Protein AF-A0AAN8T9S6-F1 (afdb_monomer_lite)

Secondary structure (DSSP, 8-state):
--SS-SS---HHHHHTTTTTT--HHHHHHHHHHHHHHHHHHHT-TTS---GGGGTTTS-GGGHHHHHHHHHHHHHTTSSSTTHHHHHHTT-------------

Foldseek 3Di:
DPPADLQDDDPVCVVVPLPVPHPPVLVNVLSVLLVVQLVVCVVPVLDADDLVVCVVVRPPVCVSSSVSSVCVCVVVVVHNPCNVVSVVVPDPPPPPPPPDDDD

Radius of gyration: 20.17 Å; chains: 1; bounding box: 45×27×71 Å

pLDDT: mean 81.84, std 15.89, range [45.97, 97.25]

Organism: Solanum bulbocastanum (NCBI:txid147425)

Structure (mmCIF, N/CA/C/O backbone):
data_AF-A0AAN8T9S6-F1
#
_entry.id   AF-A0AAN8T9S6-F1
#
loop_
_atom_site.group_PDB
_atom_site.id
_atom_site.type_symbol
_atom_site.label_atom_id
_atom_site.label_alt_id
_atom_site.label_comp_id
_atom_site.label_asym_id
_atom_site.label_entity_id
_atom_site.label_seq_id
_atom_site.pdbx_PDB_ins_code
_atom_site.Cartn_x
_atom_site.Cartn_y
_atom_site.Cartn_z
_atom_site.occupancy
_atom_site.B_iso_or_equiv
_atom_site.auth_seq_id
_atom_site.auth_comp_id
_atom_site.auth_asym_id
_atom_site.auth_atom_id
_atom_site.pdbx_PDB_model_num
ATOM 1 N N . MET A 1 1 ? 17.696 2.013 5.217 1.00 45.97 1 MET A N 1
ATOM 2 C CA . MET A 1 1 ? 16.625 2.381 6.164 1.00 45.97 1 MET A CA 1
ATOM 3 C C . MET A 1 1 ? 15.319 1.995 5.507 1.00 45.97 1 MET A C 1
ATOM 5 O O . MET A 1 1 ? 15.082 2.454 4.397 1.00 45.97 1 MET A O 1
ATOM 9 N N . ASP A 1 2 ? 14.555 1.081 6.103 1.00 62.03 2 ASP A N 1
ATOM 10 C CA . ASP A 1 2 ? 13.228 0.762 5.576 1.00 62.03 2 ASP A CA 1
ATOM 11 C C . ASP A 1 2 ? 12.311 1.953 5.876 1.00 62.03 2 ASP A C 1
ATOM 13 O O . ASP A 1 2 ? 12.258 2.419 7.012 1.00 62.03 2 ASP A O 1
ATOM 17 N N . VAL A 1 3 ? 11.675 2.503 4.843 1.00 78.38 3 VAL A N 1
ATOM 18 C CA . VAL A 1 3 ? 10.881 3.745 4.936 1.00 78.38 3 VAL A CA 1
ATOM 19 C C . VAL A 1 3 ? 9.577 3.517 5.715 1.00 78.38 3 VAL A C 1
ATOM 21 O O . VAL A 1 3 ? 9.000 4.457 6.248 1.00 78.38 3 VAL A O 1
ATOM 24 N N . PHE A 1 4 ? 9.136 2.261 5.827 1.00 86.56 4 PHE A N 1
ATOM 25 C CA . PHE A 1 4 ? 7.884 1.881 6.474 1.00 86.56 4 PHE A CA 1
ATOM 26 C C . PHE A 1 4 ? 8.136 0.986 7.684 1.00 86.56 4 PHE A C 1
ATOM 28 O O . PHE A 1 4 ? 8.753 -0.072 7.559 1.00 86.56 4 PHE A O 1
ATOM 35 N N . SER A 1 5 ? 7.606 1.383 8.845 1.00 88.94 5 SER A N 1
ATOM 36 C CA . SER A 1 5 ? 7.629 0.532 10.038 1.00 88.94 5 SER A CA 1
ATOM 37 C C . SER A 1 5 ? 6.602 -0.598 9.949 1.00 88.94 5 SER A C 1
ATOM 39 O O . SER A 1 5 ? 5.556 -0.467 9.312 1.00 88.94 5 SER A O 1
ATOM 41 N N . SER A 1 6 ? 6.840 -1.707 10.645 1.00 87.19 6 SER A N 1
ATOM 42 C CA . SER A 1 6 ? 5.869 -2.798 10.775 1.00 87.19 6 SER A CA 1
ATOM 43 C C . SER A 1 6 ? 4.672 -2.454 11.671 1.00 87.19 6 SER A C 1
ATOM 45 O O . SER A 1 6 ? 3.660 -3.149 11.605 1.00 87.19 6 SER A O 1
ATOM 47 N N . ASP A 1 7 ? 4.766 -1.395 12.480 1.00 86.88 7 ASP A N 1
ATOM 48 C CA . ASP A 1 7 ? 3.845 -1.124 13.592 1.00 86.88 7 ASP A CA 1
ATOM 49 C C . ASP A 1 7 ? 3.330 0.323 13.683 1.00 86.88 7 ASP A C 1
ATOM 51 O O . ASP A 1 7 ? 2.470 0.625 14.513 1.00 86.88 7 ASP A O 1
ATOM 55 N N . SER A 1 8 ? 3.815 1.218 12.823 1.00 87.62 8 SER A N 1
ATOM 56 C CA . SER A 1 8 ? 3.511 2.647 12.883 1.00 87.62 8 SER A CA 1
ATOM 57 C C . SER A 1 8 ? 3.270 3.254 11.500 1.00 87.62 8 SER A C 1
ATOM 59 O O . SER A 1 8 ? 3.639 2.700 10.456 1.00 87.62 8 SER A O 1
ATOM 61 N N . LEU A 1 9 ? 2.559 4.382 11.516 1.00 88.00 9 LEU A N 1
ATOM 62 C CA . LEU A 1 9 ? 2.324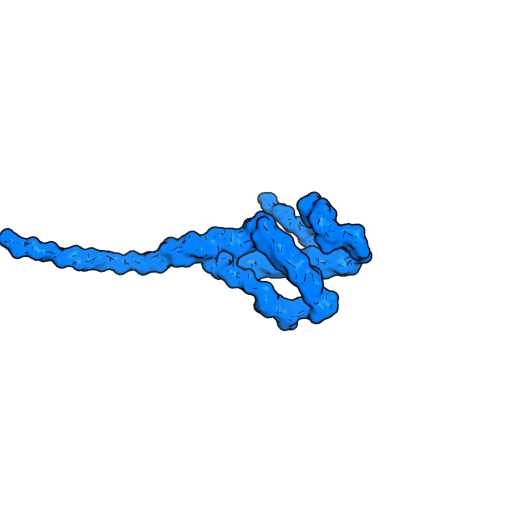 5.218 10.344 1.00 88.00 9 LEU A CA 1
ATOM 63 C C . LEU A 1 9 ? 3.486 6.198 10.175 1.00 88.00 9 LEU A C 1
ATOM 65 O O . LEU A 1 9 ? 4.059 6.642 11.172 1.00 88.00 9 LEU A O 1
ATOM 69 N N . THR A 1 10 ? 3.808 6.548 8.934 1.00 87.62 10 THR A N 1
ATOM 70 C CA . THR A 1 10 ? 4.713 7.667 8.645 1.00 87.62 10 THR A CA 1
ATOM 71 C C . THR A 1 10 ? 3.999 9.005 8.845 1.00 87.62 10 THR A C 1
ATOM 73 O O . THR A 1 10 ? 2.772 9.060 8.959 1.00 87.62 10 THR A O 1
ATOM 76 N N . TYR A 1 11 ? 4.763 10.099 8.887 1.00 84.50 11 TYR A N 1
ATOM 77 C CA . TYR A 1 11 ? 4.193 11.441 9.011 1.00 84.50 11 TYR A CA 1
ATOM 78 C C . TYR A 1 11 ? 3.277 11.769 7.827 1.00 84.50 11 TYR A C 1
ATOM 80 O O . TYR A 1 11 ? 2.160 12.236 8.018 1.00 84.50 11 TYR A O 1
ATOM 88 N N . GLU A 1 12 ? 3.697 11.420 6.612 1.00 86.88 12 GLU A N 1
ATOM 89 C CA . GLU A 1 12 ? 2.910 11.607 5.396 1.00 86.88 12 GLU A CA 1
ATOM 90 C C . GLU A 1 12 ? 1.566 10.880 5.501 1.00 86.88 12 GLU A C 1
ATOM 92 O O . GLU A 1 12 ? 0.538 11.466 5.193 1.00 86.88 12 GLU A O 1
ATOM 97 N N . GLU A 1 13 ? 1.543 9.640 6.004 1.00 85.94 13 GLU A N 1
ATOM 98 C CA . GLU A 1 13 ? 0.304 8.873 6.197 1.00 85.94 13 GLU A CA 1
ATOM 99 C C . GLU A 1 13 ? -0.647 9.501 7.225 1.00 85.94 13 GLU A C 1
ATOM 101 O O . GLU A 1 13 ? -1.868 9.380 7.091 1.00 85.94 13 GLU A O 1
ATOM 106 N N . MET A 1 14 ? -0.102 10.161 8.251 1.00 82.75 14 MET A N 1
ATOM 107 C CA . MET A 1 14 ? -0.891 10.891 9.245 1.00 82.75 14 MET A CA 1
ATOM 108 C C . MET A 1 14 ? -1.471 12.186 8.662 1.00 82.75 14 MET A C 1
ATOM 110 O O . MET A 1 14 ? -2.646 12.472 8.886 1.00 82.75 14 MET A O 1
ATOM 114 N N . GLU A 1 15 ? -0.682 12.927 7.882 1.00 79.62 15 GLU A N 1
ATOM 115 C CA . GLU A 1 15 ? -1.063 14.215 7.286 1.00 79.62 15 GLU A CA 1
ATOM 116 C C . GLU A 1 15 ? -2.148 14.086 6.214 1.00 79.62 15 GLU A C 1
ATOM 118 O O . GLU A 1 15 ? -3.050 14.918 6.158 1.00 79.62 15 GLU A O 1
ATOM 123 N N . VAL A 1 16 ? -2.135 13.027 5.389 1.00 73.50 16 VAL A N 1
ATOM 124 C CA . VAL A 1 16 ? -3.209 12.821 4.389 1.00 73.50 16 VAL A CA 1
ATOM 125 C C . 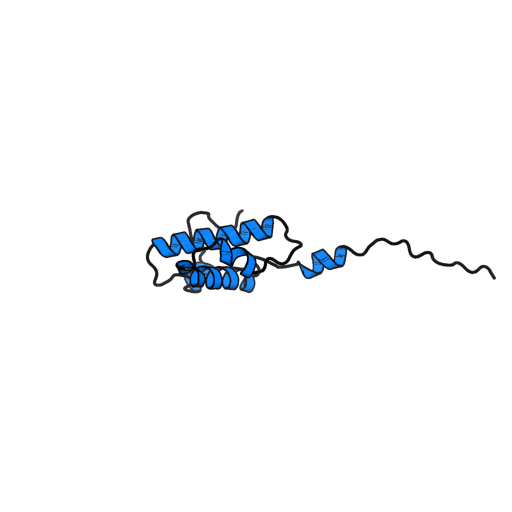VAL A 1 16 ? -4.508 12.285 5.007 1.00 73.50 16 VAL A C 1
ATOM 127 O O . VAL A 1 16 ? -5.384 11.809 4.283 1.00 73.50 16 VAL A O 1
ATOM 130 N N . GLU A 1 17 ? -4.624 12.312 6.340 1.00 64.12 17 GLU A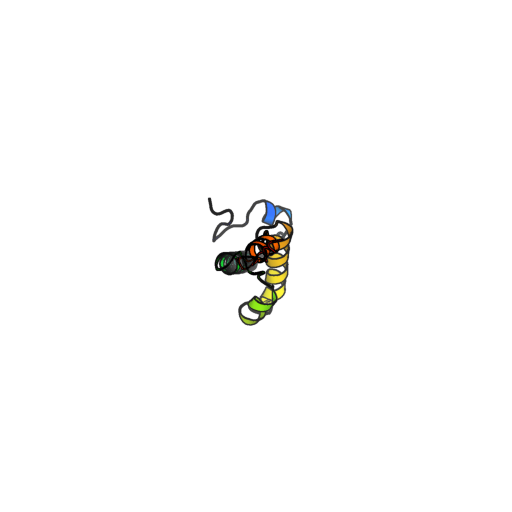 N 1
ATOM 131 C CA . GLU A 1 17 ? -5.735 11.748 7.103 1.00 64.12 17 GLU A CA 1
ATOM 132 C C . GLU A 1 17 ? -6.090 10.319 6.673 1.00 64.12 17 GLU A C 1
ATOM 134 O O . GLU A 1 17 ? -7.252 9.910 6.738 1.00 64.12 17 GLU A O 1
ATOM 139 N N . VAL A 1 18 ? -5.101 9.511 6.261 1.00 60.16 18 VAL A N 1
ATOM 140 C CA . VAL A 1 18 ? -5.359 8.142 5.779 1.00 60.16 18 VAL A CA 1
ATOM 141 C C . VAL A 1 18 ? -6.149 7.344 6.828 1.00 60.16 18 VAL A C 1
ATOM 143 O O . VAL A 1 18 ? -6.898 6.422 6.500 1.00 60.16 18 VAL A O 1
ATOM 146 N N . VAL A 1 19 ? -6.020 7.737 8.104 1.00 59.09 19 VAL A N 1
ATOM 147 C CA . VAL A 1 19 ? -6.657 7.105 9.259 1.00 59.09 19 VAL A CA 1
ATOM 148 C C . VAL A 1 19 ? -6.984 8.123 10.383 1.00 59.09 19 VAL A C 1
ATOM 150 O O . VAL A 1 19 ? -6.994 7.740 11.549 1.00 59.09 19 VAL A O 1
ATOM 153 N N . SER A 1 20 ? -7.246 9.413 10.108 1.00 54.75 20 SER A N 1
ATOM 154 C CA . SER A 1 20 ? -7.356 10.431 11.190 1.00 54.75 20 SER A CA 1
ATOM 155 C C . SER A 1 20 ? -8.538 10.235 12.161 1.00 54.75 20 SER A C 1
ATOM 157 O O . SER A 1 20 ? -8.515 10.762 13.271 1.00 54.75 20 SER A O 1
ATOM 159 N N . VAL A 1 21 ? -9.543 9.415 11.811 1.00 51.53 21 VAL A N 1
ATOM 160 C CA . VAL A 1 21 ? -10.782 9.224 12.611 1.00 51.53 21 VAL A CA 1
ATOM 161 C C . VAL A 1 21 ? -11.016 7.764 13.024 1.00 51.53 21 VAL A C 1
ATOM 163 O O . VAL A 1 21 ? -12.141 7.291 13.191 1.00 51.53 21 VAL A O 1
ATOM 166 N N . VAL A 1 22 ? -9.965 6.960 13.130 1.00 55.44 22 VAL A N 1
ATOM 167 C CA . VAL A 1 22 ? -10.131 5.508 13.098 1.00 55.44 22 VAL A CA 1
ATOM 168 C C . VAL A 1 22 ? -9.474 4.830 14.299 1.00 55.44 22 VAL A C 1
ATOM 170 O O . VAL A 1 22 ? -8.299 5.016 14.586 1.00 55.44 22 VAL A O 1
ATOM 173 N N . CYS A 1 23 ? -10.252 4.005 15.007 1.00 70.19 23 CYS A N 1
ATOM 174 C CA . CYS A 1 23 ? -9.773 3.242 16.158 1.00 70.19 23 CYS A CA 1
ATOM 175 C C . CYS A 1 23 ? -8.524 2.402 15.817 1.00 70.19 23 CYS A C 1
ATOM 177 O O . CYS A 1 23 ? -8.367 1.945 14.679 1.00 70.19 23 CYS A O 1
ATOM 179 N N . ARG A 1 24 ? -7.682 2.125 16.828 1.00 73.75 24 ARG A N 1
ATOM 180 C CA . ARG A 1 24 ? -6.426 1.348 16.707 1.00 73.75 24 ARG A CA 1
ATOM 181 C C . ARG A 1 24 ? -6.538 0.105 15.814 1.00 73.75 24 ARG A C 1
ATOM 183 O O . ARG A 1 24 ? -5.613 -0.198 15.073 1.00 73.75 24 ARG A O 1
ATOM 190 N N . ILE A 1 25 ? -7.677 -0.592 15.832 1.00 77.44 25 ILE A N 1
ATOM 191 C CA . ILE A 1 25 ? -7.892 -1.803 15.029 1.00 77.44 25 ILE A CA 1
ATOM 192 C C . ILE A 1 25 ? -7.809 -1.520 13.525 1.00 77.44 25 ILE A C 1
ATOM 194 O O . ILE A 1 25 ? -7.142 -2.274 12.815 1.00 77.44 25 ILE A O 1
ATOM 198 N N . LYS A 1 26 ? -8.458 -0.464 13.003 1.00 83.25 26 LYS A N 1
ATOM 199 C CA . LYS A 1 26 ? -8.352 -0.215 11.556 1.00 83.25 26 LYS A CA 1
ATOM 200 C C . LYS A 1 26 ? -7.015 0.421 11.156 1.00 83.25 26 LYS A C 1
ATOM 202 O O . LYS A 1 26 ? -6.587 0.174 10.035 1.00 83.25 26 LYS A O 1
ATOM 207 N N . GLN A 1 27 ? -6.307 1.090 12.072 1.00 87.69 27 GLN A N 1
ATOM 208 C CA . GLN A 1 27 ? -4.902 1.467 11.863 1.00 87.69 27 GLN A CA 1
ATOM 209 C C . GLN A 1 27 ? -4.004 0.230 11.709 1.00 87.69 27 GLN A C 1
ATOM 211 O O . GLN A 1 27 ? -3.250 0.144 10.743 1.00 87.69 27 GLN A O 1
ATOM 216 N N . CYS A 1 28 ? -4.124 -0.766 12.595 1.00 89.75 28 CYS A N 1
ATOM 217 C CA . CYS A 1 28 ? -3.379 -2.022 12.463 1.00 89.75 28 CYS A CA 1
ATOM 218 C C . CYS A 1 28 ? -3.697 -2.734 11.140 1.00 89.75 28 CYS A C 1
ATOM 220 O O . CYS A 1 28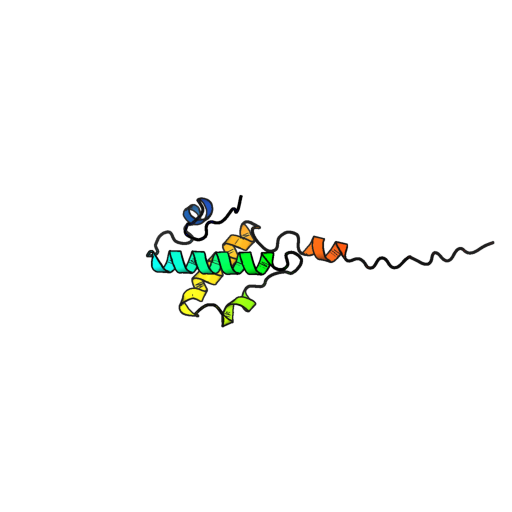 ? -2.784 -3.158 10.435 1.00 89.75 28 CYS A O 1
ATOM 222 N N . ASN A 1 29 ? -4.978 -2.816 10.759 1.00 92.25 29 ASN A N 1
ATOM 223 C CA . ASN A 1 29 ? -5.368 -3.417 9.480 1.00 92.25 29 ASN A CA 1
ATOM 224 C C . ASN A 1 29 ? -4.785 -2.657 8.283 1.00 92.25 29 ASN A C 1
ATOM 226 O O . ASN A 1 29 ? -4.336 -3.287 7.331 1.00 92.25 29 ASN A O 1
ATOM 230 N N . TYR A 1 30 ? -4.774 -1.324 8.329 1.00 92.50 30 TYR A N 1
ATOM 231 C CA . TYR A 1 30 ? -4.160 -0.505 7.290 1.00 92.50 30 TYR A CA 1
ATOM 232 C C . TYR A 1 30 ? -2.658 -0.798 7.158 1.00 92.50 30 TYR A C 1
ATOM 234 O O . TYR A 1 30 ? -2.196 -1.088 6.058 1.00 92.50 30 TYR A O 1
ATOM 242 N N . ILE A 1 31 ? -1.919 -0.807 8.272 1.00 92.62 31 ILE A N 1
ATOM 243 C CA . ILE A 1 31 ? -0.473 -1.087 8.295 1.00 92.62 31 ILE A CA 1
ATOM 244 C C . ILE A 1 31 ? -0.171 -2.463 7.688 1.00 92.62 31 ILE A C 1
ATOM 246 O O . ILE A 1 31 ? 0.715 -2.586 6.841 1.00 92.62 31 ILE A O 1
ATOM 250 N N . LEU A 1 32 ? -0.941 -3.489 8.069 1.00 94.38 32 LEU A N 1
ATOM 251 C CA . LEU A 1 32 ? -0.790 -4.841 7.526 1.00 94.38 32 LEU A CA 1
ATOM 252 C C . LEU A 1 32 ? -1.022 -4.875 6.012 1.00 94.38 32 LEU A C 1
ATOM 254 O O . LEU A 1 32 ? -0.232 -5.471 5.283 1.00 94.38 32 LEU A O 1
ATOM 258 N N . ILE A 1 33 ? -2.075 -4.211 5.533 1.00 95.75 33 ILE A N 1
ATOM 259 C CA . ILE A 1 33 ? -2.409 -4.156 4.107 1.00 95.75 33 ILE A CA 1
ATOM 260 C C . ILE A 1 33 ? -1.335 -3.402 3.318 1.00 95.75 33 ILE A C 1
ATOM 262 O O . ILE A 1 33 ? -0.841 -3.917 2.317 1.00 95.75 33 ILE A O 1
ATOM 266 N N . ARG A 1 34 ? -0.927 -2.216 3.782 1.00 95.69 34 ARG A N 1
ATOM 267 C CA . ARG A 1 34 ? 0.146 -1.416 3.175 1.00 95.69 34 ARG A CA 1
ATOM 268 C C . ARG A 1 34 ? 1.429 -2.230 3.040 1.00 95.69 34 ARG A C 1
ATOM 270 O O . ARG A 1 34 ? 2.001 -2.307 1.954 1.00 95.69 34 ARG A O 1
ATOM 277 N N . ASN A 1 35 ? 1.857 -2.870 4.126 1.00 96.00 35 ASN A N 1
ATOM 278 C CA . ASN A 1 35 ? 3.076 -3.673 4.131 1.00 96.00 35 ASN A CA 1
ATOM 279 C C . ASN A 1 35 ? 2.950 -4.882 3.203 1.00 96.00 35 ASN A C 1
ATOM 281 O O . ASN A 1 35 ? 3.896 -5.201 2.489 1.00 96.00 35 ASN A O 1
ATOM 285 N N . HIS A 1 36 ? 1.777 -5.513 3.144 1.00 96.31 36 HIS A N 1
ATOM 286 C CA . HIS A 1 36 ? 1.533 -6.612 2.218 1.00 96.31 36 HIS A CA 1
ATOM 287 C C . HIS A 1 36 ? 1.680 -6.179 0.748 1.00 96.31 36 HIS A C 1
ATOM 289 O O . HIS A 1 36 ? 2.347 -6.871 -0.022 1.00 96.31 36 HIS A O 1
ATOM 295 N N . ILE A 1 37 ? 1.140 -5.013 0.372 1.00 97.25 37 ILE A N 1
ATOM 296 C CA . ILE A 1 37 ? 1.273 -4.461 -0.987 1.00 97.25 37 ILE A CA 1
ATOM 297 C C . ILE A 1 37 ? 2.744 -4.177 -1.324 1.00 97.25 37 ILE A C 1
ATOM 299 O O . ILE A 1 37 ? 3.217 -4.574 -2.391 1.00 97.25 37 ILE A O 1
ATOM 303 N N . ILE A 1 38 ? 3.479 -3.526 -0.414 1.00 95.75 38 ILE A N 1
ATOM 304 C CA . ILE A 1 38 ? 4.903 -3.208 -0.605 1.00 95.75 38 ILE A CA 1
ATOM 305 C C . ILE A 1 38 ? 5.720 -4.487 -0.771 1.00 95.75 38 ILE A C 1
ATOM 307 O O . ILE A 1 38 ? 6.487 -4.596 -1.726 1.00 95.75 38 ILE A O 1
ATOM 311 N N . THR A 1 39 ? 5.546 -5.463 0.124 1.00 95.75 39 THR A N 1
ATOM 312 C CA . THR A 1 39 ? 6.246 -6.749 0.042 1.00 95.75 39 THR A CA 1
ATOM 313 C C . THR A 1 39 ? 5.970 -7.422 -1.294 1.00 95.75 39 THR A C 1
ATOM 315 O O . THR A 1 39 ? 6.912 -7.830 -1.968 1.00 95.75 39 THR A O 1
ATOM 318 N N . LYS A 1 40 ? 4.705 -7.445 -1.735 1.00 96.19 40 LYS A N 1
ATOM 319 C CA . LYS A 1 40 ? 4.333 -8.059 -3.011 1.00 96.19 40 LYS A CA 1
ATOM 320 C C . LYS A 1 40 ? 4.999 -7.387 -4.210 1.00 96.19 40 LYS A C 1
ATOM 322 O O . LYS A 1 40 ? 5.422 -8.070 -5.135 1.00 96.19 40 LYS A O 1
ATOM 327 N N . TRP A 1 41 ? 5.115 -6.062 -4.203 1.00 95.56 41 TRP A N 1
ATOM 328 C CA . TRP A 1 41 ? 5.823 -5.344 -5.262 1.00 95.56 41 TRP A CA 1
ATOM 329 C C . TRP A 1 41 ? 7.343 -5.565 -5.204 1.00 95.56 41 TRP A C 1
ATOM 331 O O . TRP A 1 41 ? 7.980 -5.752 -6.239 1.00 95.56 41 TRP A O 1
ATOM 341 N N . ARG A 1 42 ? 7.926 -5.640 -4.001 1.00 93.94 42 ARG A N 1
ATOM 342 C CA . ARG A 1 42 ? 9.359 -5.917 -3.801 1.00 93.94 42 ARG A CA 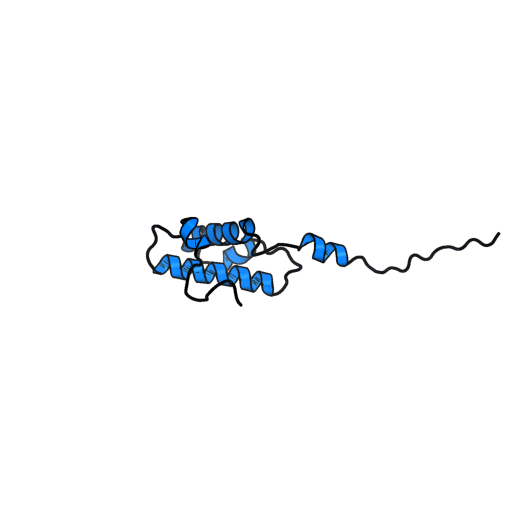1
ATOM 343 C C . ARG A 1 42 ? 9.778 -7.326 -4.237 1.00 93.94 42 ARG A C 1
ATOM 345 O O . ARG A 1 42 ? 10.947 -7.504 -4.566 1.00 93.94 42 ARG A O 1
ATOM 352 N N . GLU A 1 43 ? 8.860 -8.294 -4.301 1.00 94.62 43 GLU A N 1
ATOM 353 C CA . GLU A 1 43 ? 9.131 -9.620 -4.887 1.00 94.62 43 GLU A CA 1
ATOM 354 C C . GLU A 1 43 ? 9.562 -9.524 -6.360 1.00 94.62 43 GLU A C 1
ATOM 356 O O . GLU A 1 43 ? 10.397 -10.306 -6.813 1.00 94.62 43 GLU A O 1
ATOM 361 N N . ASN A 1 44 ? 9.006 -8.570 -7.119 1.00 92.81 44 ASN A N 1
ATOM 362 C CA . ASN A 1 44 ? 9.403 -8.313 -8.499 1.00 92.81 44 ASN A CA 1
ATOM 363 C C . ASN A 1 44 ? 9.075 -6.875 -8.929 1.00 92.81 44 ASN A C 1
ATOM 365 O O . ASN A 1 44 ? 8.018 -6.597 -9.497 1.00 92.81 44 ASN A O 1
ATOM 369 N N . MET A 1 45 ? 10.040 -5.973 -8.746 1.00 92.44 45 MET A N 1
ATOM 370 C CA . MET A 1 45 ? 9.888 -4.547 -9.068 1.00 92.44 45 MET A CA 1
ATOM 371 C C . MET A 1 45 ? 9.747 -4.259 -10.575 1.00 92.44 45 MET A C 1
ATOM 373 O O . MET A 1 45 ? 9.429 -3.136 -10.957 1.00 92.44 45 MET A O 1
ATOM 377 N N . SER A 1 46 ? 9.974 -5.255 -11.443 1.00 90.88 46 SER A N 1
ATOM 378 C CA . SER A 1 46 ? 9.777 -5.120 -12.895 1.00 90.88 46 SER A CA 1
ATOM 379 C C . SER A 1 46 ? 8.331 -5.368 -13.328 1.00 90.88 46 SER A C 1
ATOM 381 O O . SER A 1 46 ? 8.011 -5.199 -14.499 1.00 90.88 46 SER A O 1
ATOM 383 N N . ILE A 1 47 ? 7.450 -5.803 -12.423 1.00 91.00 47 ILE A N 1
ATOM 384 C CA . ILE A 1 47 ? 6.054 -6.104 -12.742 1.00 91.00 47 ILE A CA 1
ATOM 385 C C . ILE A 1 47 ? 5.147 -5.103 -12.038 1.00 91.00 47 ILE A C 1
ATOM 387 O O . ILE A 1 47 ? 5.304 -4.806 -10.856 1.00 91.00 47 ILE A O 1
ATOM 391 N N . TRP A 1 48 ? 4.159 -4.603 -12.780 1.00 94.62 48 TRP A N 1
ATOM 392 C CA . TRP A 1 48 ? 3.111 -3.773 -12.208 1.00 94.62 48 TRP A CA 1
ATOM 393 C C . TRP A 1 48 ? 2.230 -4.610 -11.277 1.00 94.62 48 TRP A C 1
ATOM 395 O O . TRP A 1 48 ? 1.502 -5.497 -11.728 1.00 94.62 48 TRP A O 1
ATOM 405 N N . VAL A 1 49 ? 2.249 -4.298 -9.984 1.00 96.06 49 VAL A N 1
ATOM 406 C CA . VAL A 1 49 ? 1.329 -4.876 -9.007 1.00 96.06 49 VAL A CA 1
ATOM 407 C C . VAL A 1 49 ? -0.017 -4.182 -9.138 1.00 96.06 49 VAL A C 1
ATOM 409 O O . VAL A 1 49 ? -0.130 -2.979 -8.910 1.00 96.06 49 VAL A O 1
ATOM 412 N N . LYS A 1 50 ? -1.041 -4.939 -9.532 1.00 96.25 50 LYS A N 1
ATOM 413 C CA . LYS A 1 50 ? -2.422 -4.464 -9.624 1.00 96.25 50 LYS A CA 1
ATOM 414 C C . LYS A 1 50 ? -3.154 -4.685 -8.298 1.00 96.25 50 LYS A C 1
ATOM 416 O O . LYS A 1 50 ? -2.831 -5.602 -7.553 1.00 96.25 50 LYS A O 1
ATOM 421 N N . LYS A 1 51 ? -4.151 -3.849 -8.002 1.00 96.56 51 LYS A N 1
ATOM 422 C CA . LYS A 1 51 ? -4.937 -3.918 -6.755 1.00 96.56 51 LYS A CA 1
ATOM 423 C C . LYS A 1 51 ? -5.800 -5.187 -6.646 1.00 96.56 51 LYS A C 1
ATOM 425 O O . LYS A 1 51 ? -6.029 -5.685 -5.550 1.00 96.56 51 LYS A O 1
ATOM 430 N N . ASP A 1 52 ? -6.296 -5.687 -7.774 1.00 95.62 52 ASP A N 1
ATOM 431 C CA . ASP A 1 52 ? -7.203 -6.840 -7.876 1.00 95.62 52 ASP A CA 1
ATOM 432 C C . ASP A 1 52 ? -6.614 -8.131 -7.293 1.00 95.62 52 ASP A C 1
ATOM 434 O O . ASP A 1 52 ? -7.346 -8.890 -6.666 1.00 95.62 52 ASP A O 1
ATOM 438 N N . ILE A 1 53 ? -5.296 -8.334 -7.387 1.00 95.62 53 ILE A N 1
ATOM 439 C CA . ILE A 1 53 ? -4.628 -9.533 -6.846 1.00 95.62 53 ILE A CA 1
ATOM 440 C C . ILE A 1 53 ? -4.763 -9.672 -5.321 1.00 95.62 53 ILE A C 1
ATOM 442 O O . ILE A 1 53 ? -4.538 -10.749 -4.777 1.00 95.62 53 ILE A O 1
ATOM 446 N N . PHE A 1 54 ? -5.104 -8.587 -4.620 1.00 96.75 54 PHE A N 1
ATOM 447 C CA . PHE A 1 54 ? -5.309 -8.592 -3.173 1.00 96.75 54 PHE A CA 1
ATOM 448 C C . PHE A 1 54 ? -6.776 -8.803 -2.776 1.00 96.75 54 PHE A C 1
ATOM 450 O O . PHE A 1 54 ? -7.057 -8.992 -1.592 1.00 96.75 54 PHE A O 1
ATOM 457 N N . GLY A 1 55 ? -7.711 -8.766 -3.733 1.00 91.38 55 GLY A N 1
ATOM 458 C CA . GLY A 1 55 ? -9.153 -8.815 -3.475 1.00 91.38 55 GLY A CA 1
ATOM 459 C C . GLY A 1 55 ? -9.622 -10.103 -2.797 1.00 91.38 55 GLY A C 1
ATOM 460 O O . GLY A 1 55 ? -10.542 -10.057 -1.983 1.00 91.38 55 GLY A O 1
ATOM 461 N N . ASP A 1 56 ? -8.949 -11.221 -3.076 1.00 91.56 56 ASP A N 1
ATOM 462 C CA . ASP A 1 56 ? -9.271 -12.530 -2.494 1.00 91.56 56 ASP A CA 1
ATOM 463 C C . ASP A 1 56 ? -8.557 -12.788 -1.156 1.00 91.56 56 ASP A C 1
ATOM 465 O O . ASP A 1 56 ? -8.996 -13.619 -0.363 1.00 91.56 56 ASP A O 1
ATOM 469 N N . VAL A 1 57 ? -7.466 -12.065 -0.879 1.00 94.75 57 VAL A N 1
ATOM 470 C CA . VAL A 1 57 ? -6.656 -12.224 0.343 1.00 94.75 57 VAL A CA 1
ATOM 471 C C . VAL A 1 57 ? -7.138 -11.289 1.450 1.00 94.75 57 VAL A C 1
ATOM 473 O O . VAL A 1 57 ? -7.125 -11.637 2.633 1.00 94.75 57 VAL A O 1
ATOM 476 N N . ILE A 1 58 ? -7.570 -10.083 1.083 1.00 94.50 58 ILE A N 1
ATOM 477 C CA . ILE A 1 58 ? -7.979 -9.058 2.039 1.00 94.50 58 ILE A CA 1
ATOM 478 C C . ILE A 1 58 ? -9.475 -9.202 2.338 1.00 94.50 58 ILE A C 1
ATOM 480 O O . ILE A 1 58 ? -10.297 -9.172 1.422 1.00 94.50 58 ILE A O 1
ATOM 484 N N . PRO A 1 59 ? -9.878 -9.285 3.623 1.00 94.12 59 PRO A N 1
ATOM 485 C CA . PRO A 1 59 ? -11.287 -9.358 3.987 1.00 94.12 59 PRO A CA 1
ATOM 486 C C . PRO A 1 59 ? -12.100 -8.215 3.370 1.00 94.12 59 PRO A C 1
ATOM 488 O O . PRO A 1 59 ? -11.705 -7.055 3.474 1.00 94.12 59 PRO A O 1
ATOM 491 N N . LYS A 1 60 ? -13.292 -8.507 2.829 1.00 93.38 60 LYS A N 1
ATOM 492 C CA . LYS A 1 60 ? -14.163 -7.501 2.180 1.00 93.38 60 LYS A CA 1
ATOM 493 C C . LYS A 1 60 ? -14.439 -6.265 3.048 1.00 93.38 60 LYS A C 1
ATOM 495 O O . LYS A 1 60 ? -14.500 -5.153 2.529 1.00 93.38 60 LYS A O 1
ATOM 500 N N . ARG A 1 61 ? -14.530 -6.437 4.375 1.00 90.81 61 ARG A N 1
ATOM 501 C CA . ARG A 1 61 ? -14.676 -5.340 5.358 1.00 90.81 61 ARG A CA 1
ATOM 502 C C . ARG A 1 61 ? -13.508 -4.338 5.361 1.00 90.81 61 ARG A C 1
ATOM 504 O O . ARG A 1 61 ? -13.662 -3.229 5.855 1.00 90.81 61 ARG A O 1
ATOM 511 N N . CYS A 1 62 ? -12.352 -4.737 4.837 1.00 92.50 62 CYS A N 1
ATOM 512 C CA . CYS A 1 62 ? -11.136 -3.937 4.722 1.00 92.50 62 CYS A CA 1
ATOM 513 C C . CYS A 1 62 ? -10.903 -3.403 3.296 1.00 92.50 62 CYS A C 1
ATOM 515 O O . CYS A 1 62 ? -9.873 -2.780 3.063 1.00 92.50 62 CYS A O 1
ATOM 517 N N . SER A 1 63 ? -11.828 -3.611 2.352 1.00 92.00 63 SER A N 1
ATOM 518 C CA . SER A 1 63 ? -11.698 -3.140 0.959 1.00 92.00 63 SER A CA 1
ATOM 519 C C . SER A 1 63 ? -11.422 -1.636 0.857 1.00 92.00 63 SER A C 1
ATOM 521 O O . SER A 1 63 ? -10.543 -1.228 0.108 1.00 92.00 63 SER A O 1
ATOM 523 N N . GLY A 1 64 ? -12.081 -0.818 1.684 1.00 91.31 64 GLY A N 1
ATOM 524 C CA . GLY A 1 64 ? -11.779 0.612 1.768 1.00 91.31 64 GLY A CA 1
ATOM 525 C C . GLY A 1 64 ? -10.325 0.889 2.167 1.00 91.31 64 GLY A C 1
ATOM 526 O O . GLY A 1 64 ? -9.673 1.721 1.550 1.00 91.31 64 GLY A O 1
ATOM 527 N N . LEU A 1 65 ? -9.778 0.154 3.143 1.00 92.31 65 LEU A N 1
ATOM 528 C CA . LEU A 1 65 ? -8.378 0.308 3.563 1.00 92.31 65 LEU A CA 1
ATOM 529 C C . LEU A 1 65 ? -7.397 -0.130 2.471 1.00 92.31 65 LEU A C 1
ATOM 531 O O . LEU A 1 65 ? -6.357 0.502 2.316 1.00 92.31 65 LEU A O 1
ATOM 535 N N . LEU A 1 66 ? -7.729 -1.177 1.709 1.00 95.50 66 LEU A N 1
ATOM 536 C CA . LEU A 1 66 ? -6.965 -1.580 0.526 1.00 95.50 66 LEU A CA 1
ATOM 537 C C . LEU A 1 66 ? -6.947 -0.467 -0.523 1.00 95.50 66 LEU A C 1
ATOM 539 O O . LEU A 1 66 ? -5.880 -0.133 -1.033 1.00 95.50 66 LEU A O 1
ATOM 543 N N . ASP A 1 67 ? -8.098 0.134 -0.811 1.00 93.81 67 ASP A N 1
ATOM 544 C CA . ASP A 1 67 ? -8.199 1.237 -1.765 1.00 93.81 67 ASP A CA 1
ATOM 545 C C . ASP A 1 67 ? -7.365 2.442 -1.326 1.00 93.81 67 ASP A C 1
ATOM 547 O O . ASP A 1 67 ? -6.597 2.978 -2.129 1.00 93.81 67 ASP A O 1
ATOM 551 N N . TYR A 1 68 ? -7.450 2.819 -0.048 1.00 92.00 68 TYR A N 1
ATOM 552 C CA . TYR A 1 68 ? -6.641 3.895 0.521 1.00 92.00 68 TYR A CA 1
ATOM 553 C C . TYR A 1 68 ? -5.142 3.587 0.468 1.00 92.00 68 TYR A C 1
ATOM 555 O O . TYR A 1 68 ? -4.384 4.390 -0.075 1.00 92.00 68 TYR A O 1
ATOM 563 N N . ALA A 1 69 ? -4.709 2.424 0.967 1.00 94.44 69 ALA A N 1
ATOM 564 C CA . ALA A 1 69 ? -3.298 2.041 0.992 1.00 94.44 69 ALA A CA 1
ATOM 565 C C . ALA A 1 69 ? -2.707 1.965 -0.420 1.00 94.44 69 ALA A C 1
ATOM 567 O O . ALA A 1 69 ? -1.656 2.541 -0.688 1.00 94.44 69 ALA A O 1
ATOM 568 N N . TYR A 1 70 ? -3.404 1.309 -1.352 1.00 96.00 70 TYR A N 1
ATOM 569 C CA . TYR A 1 70 ? -2.946 1.196 -2.733 1.00 96.00 70 TYR A CA 1
ATOM 570 C C . TYR A 1 70 ? -2.851 2.572 -3.406 1.00 96.00 70 TYR A C 1
ATOM 572 O O . TYR A 1 70 ? -1.857 2.862 -4.072 1.00 96.00 70 TYR A O 1
ATOM 580 N N . LYS A 1 71 ? -3.850 3.448 -3.211 1.00 94.56 71 LYS A N 1
ATOM 581 C CA . LYS A 1 71 ? -3.835 4.806 -3.772 1.00 94.56 71 LYS A CA 1
ATOM 582 C C . LYS A 1 71 ? -2.704 5.652 -3.188 1.00 94.5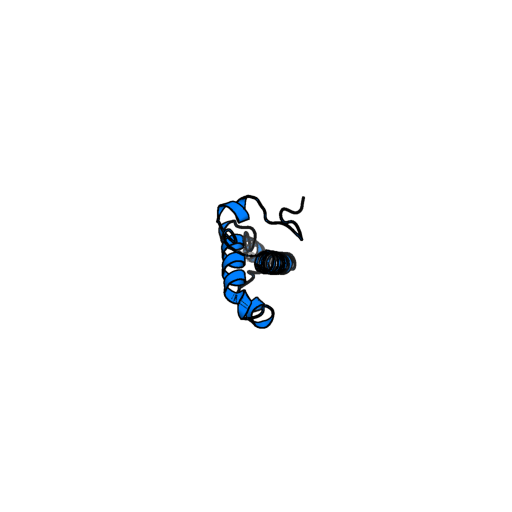6 71 LYS A C 1
ATOM 584 O O . LYS A 1 71 ? -2.032 6.338 -3.956 1.00 94.56 71 LYS A O 1
ATOM 589 N N . PHE A 1 72 ? -2.494 5.605 -1.873 1.00 93.25 72 PHE A N 1
ATOM 590 C CA . PHE A 1 72 ? -1.410 6.319 -1.196 1.00 93.25 72 PHE A CA 1
ATOM 591 C C . PHE A 1 72 ? -0.049 5.877 -1.746 1.00 93.25 72 PHE A C 1
ATOM 593 O O . PHE A 1 72 ? 0.701 6.694 -2.276 1.00 93.25 72 PHE A O 1
ATOM 600 N N . LEU A 1 73 ? 0.221 4.569 -1.733 1.00 95.19 73 LEU A N 1
ATOM 601 C CA . LEU A 1 73 ? 1.493 4.018 -2.198 1.00 95.19 73 LEU A CA 1
ATOM 602 C C . LEU A 1 73 ? 1.766 4.340 -3.669 1.00 95.19 73 LEU A C 1
ATOM 604 O O . LEU A 1 73 ? 2.899 4.652 -4.030 1.00 95.19 73 LEU A O 1
ATOM 608 N N . LEU A 1 74 ? 0.738 4.286 -4.518 1.00 94.56 74 LEU A N 1
ATOM 609 C CA . LEU A 1 74 ? 0.874 4.627 -5.930 1.00 94.56 74 LEU A CA 1
ATOM 610 C C . LEU A 1 74 ? 1.125 6.129 -6.139 1.00 94.56 74 LEU A C 1
ATOM 612 O O . LEU A 1 74 ? 2.001 6.494 -6.917 1.00 94.56 74 LEU A O 1
ATOM 616 N N . SER A 1 75 ? 0.383 6.997 -5.443 1.00 92.50 75 SER A N 1
ATOM 617 C CA . SER A 1 75 ? 0.457 8.457 -5.636 1.00 92.50 75 SER A CA 1
ATOM 618 C C . SER A 1 75 ? 1.790 9.044 -5.171 1.00 92.50 75 SER A C 1
ATOM 620 O O . SER A 1 75 ? 2.288 9.981 -5.785 1.00 92.50 75 SER A O 1
ATOM 622 N N . TYR A 1 76 ? 2.389 8.465 -4.130 1.00 92.06 76 TYR A N 1
ATOM 623 C CA . TYR A 1 76 ? 3.705 8.859 -3.617 1.00 92.06 76 TYR A CA 1
ATOM 624 C C . TYR A 1 76 ? 4.857 8.050 -4.238 1.00 92.06 76 TYR A C 1
ATOM 626 O O . TYR A 1 76 ? 5.991 8.130 -3.775 1.00 92.06 76 TYR A O 1
ATOM 634 N N . ALA A 1 77 ? 4.578 7.272 -5.293 1.00 92.62 77 ALA A N 1
ATOM 635 C CA . ALA A 1 77 ? 5.560 6.463 -6.013 1.00 92.62 77 ALA A CA 1
ATOM 636 C C . ALA A 1 77 ? 6.350 5.481 -5.121 1.00 92.62 77 ALA A C 1
ATOM 638 O O . ALA A 1 77 ? 7.510 5.183 -5.390 1.00 92.62 77 ALA A O 1
ATOM 639 N N . TYR A 1 78 ? 5.718 4.932 -4.080 1.00 94.06 78 TYR A N 1
ATOM 640 C CA . TYR A 1 78 ? 6.301 3.879 -3.239 1.00 94.06 78 TYR A CA 1
ATOM 641 C C . TYR A 1 78 ? 6.185 2.478 -3.852 1.00 94.06 78 TYR A C 1
ATOM 643 O O . TYR A 1 78 ? 6.903 1.566 -3.444 1.00 94.06 78 TYR A O 1
ATOM 651 N N . ILE A 1 79 ? 5.293 2.303 -4.828 1.00 95.81 79 ILE A N 1
ATOM 652 C CA . ILE A 1 79 ? 5.151 1.085 -5.633 1.00 95.81 79 ILE A CA 1
ATOM 653 C C . ILE A 1 79 ? 5.046 1.441 -7.113 1.00 95.81 79 ILE A C 1
ATOM 655 O O . ILE A 1 79 ? 4.716 2.572 -7.465 1.00 95.81 79 ILE A O 1
ATOM 659 N N . ASN A 1 80 ? 5.267 0.453 -7.983 1.00 95.19 80 ASN A N 1
ATOM 660 C CA . ASN A 1 80 ? 5.059 0.535 -9.433 1.00 95.19 80 ASN A CA 1
ATOM 661 C C . ASN A 1 80 ? 5.839 1.641 -10.171 1.00 95.19 80 ASN A C 1
ATOM 663 O O . ASN A 1 80 ? 5.625 1.860 -11.366 1.00 95.19 80 ASN A O 1
ATOM 667 N N . PHE A 1 81 ? 6.785 2.307 -9.513 1.00 90.81 81 PHE A N 1
ATOM 668 C CA . PHE A 1 81 ? 7.696 3.217 -10.188 1.00 90.81 81 PHE A CA 1
ATOM 669 C C . PHE A 1 81 ? 8.689 2.430 -11.050 1.00 90.81 81 PHE A C 1
ATOM 671 O O . PHE A 1 81 ? 9.052 1.297 -10.742 1.00 90.81 81 PHE A O 1
ATOM 678 N N . GLY A 1 82 ? 9.118 3.012 -12.171 1.00 85.75 82 GLY A N 1
ATOM 679 C CA . GLY A 1 82 ? 10.159 2.424 -13.023 1.00 85.75 82 GLY A CA 1
ATOM 680 C C . GLY A 1 82 ? 9.777 1.151 -13.796 1.00 85.75 82 GLY A C 1
ATOM 681 O O . GLY A 1 82 ? 10.582 0.686 -14.598 1.00 85.75 82 GLY A O 1
ATOM 682 N N . VAL A 1 83 ? 8.559 0.615 -13.648 1.00 83.88 83 VAL A N 1
ATOM 683 C CA . VAL A 1 83 ? 8.124 -0.641 -14.297 1.00 83.88 83 VAL A CA 1
ATOM 684 C C . VAL A 1 83 ? 8.250 -0.592 -15.830 1.00 83.88 83 VAL A C 1
ATOM 686 O O . VAL A 1 83 ? 8.737 -1.536 -16.450 1.00 83.88 83 VAL A O 1
ATOM 689 N N . VAL A 1 84 ? 7.882 0.526 -16.469 1.00 67.25 84 VAL A N 1
ATOM 690 C CA . VAL A 1 84 ? 8.004 0.685 -17.935 1.00 67.25 84 VAL A CA 1
ATOM 691 C C . VAL A 1 84 ? 9.472 0.668 -18.391 1.00 67.25 84 VAL A C 1
ATOM 693 O O . VAL A 1 84 ? 9.785 0.098 -19.436 1.00 67.25 84 VAL A O 1
ATOM 696 N N . LEU A 1 85 ? 10.387 1.234 -17.595 1.00 63.31 85 LEU A N 1
ATOM 697 C CA . LEU A 1 85 ? 11.827 1.221 -17.882 1.00 63.31 85 LEU A CA 1
ATOM 698 C C . LEU A 1 85 ? 12.416 -0.187 -17.723 1.00 63.31 85 LEU A C 1
ATOM 700 O O . LEU A 1 85 ? 13.195 -0.625 -18.568 1.00 63.31 85 LEU A O 1
ATOM 704 N N . ALA A 1 86 ? 11.996 -0.918 -16.688 1.00 62.38 86 ALA A N 1
ATOM 705 C CA . ALA A 1 86 ? 12.427 -2.293 -16.450 1.00 62.38 86 ALA A CA 1
ATOM 706 C C . ALA A 1 86 ? 12.041 -3.236 -17.604 1.00 62.38 86 ALA A C 1
ATOM 708 O O . ALA A 1 86 ? 12.815 -4.120 -17.970 1.00 62.38 86 ALA A O 1
ATOM 709 N N . ASN A 1 87 ? 10.882 -3.007 -18.229 1.00 59.75 87 ASN A N 1
ATOM 710 C CA . ASN A 1 87 ? 10.436 -3.796 -19.377 1.00 59.75 87 ASN A CA 1
ATOM 711 C C . ASN A 1 87 ? 11.131 -3.388 -20.681 1.00 59.75 87 ASN A C 1
ATOM 713 O O . ASN A 1 87 ? 11.431 -4.253 -21.500 1.00 59.75 87 ASN A O 1
ATOM 717 N N . LYS A 1 88 ? 11.429 -2.096 -20.872 1.00 58.53 88 LYS A N 1
ATOM 718 C CA . LYS A 1 88 ? 12.123 -1.610 -22.073 1.00 58.53 88 LYS A CA 1
ATOM 719 C C . LYS A 1 88 ? 13.572 -2.094 -22.149 1.00 58.53 88 LYS A C 1
ATOM 721 O O . LYS A 1 88 ? 14.043 -2.352 -23.243 1.00 58.53 88 LYS A O 1
ATOM 726 N N . ASN A 1 89 ? 14.254 -2.289 -21.022 1.00 55.66 89 ASN A N 1
ATOM 727 C CA . ASN A 1 89 ? 15.633 -2.799 -20.998 1.00 55.66 89 ASN A CA 1
ATOM 728 C C . ASN A 1 89 ? 15.751 -4.307 -21.288 1.00 55.66 89 ASN A C 1
ATOM 730 O O . ASN A 1 89 ? 16.856 -4.839 -21.320 1.00 55.66 89 ASN A O 1
ATOM 734 N N . ARG A 1 90 ? 14.631 -5.000 -21.530 1.00 55.66 90 ARG A N 1
ATOM 735 C CA . ARG A 1 90 ? 14.594 -6.393 -22.000 1.00 55.66 90 ARG A CA 1
ATOM 736 C C . ARG A 1 90 ? 14.531 -6.492 -23.528 1.00 55.66 90 ARG A C 1
ATOM 738 O O . ARG A 1 90 ? 13.963 -7.452 -24.043 1.00 55.66 90 ARG A O 1
ATOM 745 N N . ILE A 1 91 ? 15.075 -5.507 -24.251 1.00 55.31 91 ILE A N 1
ATOM 746 C CA . ILE A 1 91 ? 15.272 -5.629 -25.702 1.00 55.31 91 ILE A CA 1
ATOM 747 C C . ILE A 1 91 ? 16.098 -6.903 -25.922 1.00 55.31 91 ILE A C 1
ATOM 749 O O . ILE A 1 91 ? 17.182 -7.006 -25.339 1.00 55.31 91 ILE A O 1
ATOM 753 N N . PRO A 1 92 ? 15.613 -7.884 -26.701 1.00 50.94 92 PRO A N 1
ATOM 754 C CA . PRO A 1 92 ? 16.445 -9.001 -27.103 1.00 50.94 92 PRO A CA 1
ATOM 755 C C . PRO A 1 92 ? 17.675 -8.415 -27.790 1.00 50.94 92 PRO A C 1
ATOM 757 O O . PRO A 1 92 ? 17.544 -7.664 -28.756 1.00 50.94 92 PRO A O 1
ATOM 760 N N . VAL A 1 93 ? 18.866 -8.731 -27.287 1.00 53.53 93 VAL A N 1
ATOM 761 C CA . VAL A 1 93 ? 20.088 -8.584 -28.078 1.00 53.53 93 VAL A CA 1
ATOM 762 C C . VAL A 1 93 ? 19.993 -9.642 -29.175 1.00 53.53 93 VAL A C 1
ATOM 764 O O . VAL A 1 93 ? 20.561 -10.723 -29.068 1.00 53.53 93 VAL A O 1
ATOM 767 N N . GLU A 1 94 ? 19.192 -9.379 -30.203 1.00 59.91 94 GLU A N 1
ATOM 768 C CA . GLU A 1 94 ? 19.427 -10.003 -31.490 1.00 59.91 94 GLU A CA 1
ATOM 769 C C . GLU A 1 94 ? 20.576 -9.224 -32.129 1.00 59.91 94 GLU A C 1
ATOM 771 O O . GLU A 1 94 ? 20.462 -8.007 -32.300 1.00 59.91 94 GLU A O 1
ATOM 776 N N . PRO A 1 95 ? 21.708 -9.871 -32.456 1.00 53.91 95 PRO A N 1
ATOM 777 C CA . PRO A 1 95 ? 22.691 -9.230 -33.304 1.00 53.91 95 PRO A CA 1
ATOM 778 C C . PRO A 1 95 ? 22.001 -8.957 -34.640 1.00 53.91 95 PRO A C 1
ATOM 780 O O . PRO A 1 95 ? 21.604 -9.894 -35.340 1.00 53.91 95 PRO A O 1
ATOM 783 N N . SER A 1 96 ? 21.823 -7.681 -34.986 1.00 52.97 96 SER A N 1
ATOM 784 C CA . SER A 1 96 ? 21.444 -7.301 -36.338 1.00 52.97 96 SER A CA 1
ATOM 785 C C . SER A 1 96 ? 22.495 -7.896 -37.266 1.00 52.97 96 SER A C 1
ATOM 787 O O . SER A 1 96 ? 23.669 -7.532 -37.220 1.00 52.97 96 SER A O 1
ATOM 789 N N . LYS A 1 97 ? 22.095 -8.891 -38.060 1.00 58.06 97 LYS A N 1
ATOM 790 C CA . LYS A 1 97 ? 22.917 -9.380 -39.161 1.00 58.06 97 LYS A CA 1
ATOM 791 C C . LYS A 1 97 ? 22.972 -8.249 -40.178 1.00 58.06 97 LYS A C 1
ATOM 793 O O . LYS A 1 97 ? 22.115 -8.170 -41.054 1.00 58.06 97 LYS A O 1
ATOM 798 N N . ASP A 1 98 ? 23.945 -7.362 -40.018 1.00 55.91 98 ASP A N 1
ATOM 799 C CA . ASP A 1 98 ? 24.307 -6.399 -41.042 1.00 55.91 98 ASP A CA 1
ATOM 800 C C . ASP A 1 98 ? 24.709 -7.201 -42.281 1.00 55.91 98 ASP A C 1
ATOM 802 O O . ASP A 1 98 ? 25.744 -7.870 -42.322 1.00 55.91 98 ASP A O 1
ATOM 806 N N . ILE A 1 99 ? 23.829 -7.202 -43.281 1.00 61.53 99 ILE A N 1
ATOM 807 C CA . ILE A 1 99 ? 24.143 -7.715 -44.608 1.00 61.53 99 ILE A CA 1
ATOM 808 C C . ILE A 1 99 ? 25.118 -6.710 -45.216 1.00 61.53 99 ILE A C 1
ATOM 810 O O . ILE A 1 99 ? 24.722 -5.673 -45.744 1.00 61.53 99 ILE A O 1
ATOM 814 N N . VAL A 1 100 ? 26.407 -7.015 -45.111 1.00 61.25 100 VAL A N 1
ATOM 815 C CA . VAL A 1 100 ? 27.454 -6.317 -45.854 1.00 61.25 100 VAL A CA 1
ATOM 816 C C . VAL A 1 100 ? 27.378 -6.792 -47.303 1.00 61.25 100 VAL A C 1
ATOM 818 O O . VAL A 1 100 ? 27.662 -7.951 -47.602 1.00 61.25 100 VAL A O 1
ATOM 821 N N . ILE A 1 101 ? 26.967 -5.901 -48.202 1.00 58.56 101 ILE A N 1
ATOM 822 C CA . ILE A 1 101 ? 27.054 -6.119 -49.648 1.00 58.56 101 ILE A CA 1
ATOM 823 C C . ILE A 1 101 ? 28.456 -5.682 -50.083 1.00 58.56 101 ILE A C 1
ATOM 825 O O . ILE A 1 101 ? 28.811 -4.515 -49.930 1.00 58.56 101 ILE A O 1
ATOM 829 N N . PHE A 1 102 ? 29.248 -6.615 -50.611 1.00 50.16 102 PHE A N 1
ATOM 830 C CA . PHE A 1 102 ? 30.501 -6.300 -51.298 1.00 50.16 102 PHE A CA 1
ATOM 831 C C . PHE A 1 102 ? 30.188 -5.913 -52.750 1.00 50.16 102 PHE A C 1
ATOM 833 O O . PHE A 1 102 ? 29.461 -6.643 -53.427 1.00 50.16 102 PHE A O 1
ATOM 840 N N . ILE A 1 103 ? 30.710 -4.764 -53.189 1.00 61.66 103 ILE A N 1
ATOM 841 C CA . ILE A 1 103 ? 30.613 -4.227 -54.557 1.00 61.66 103 ILE A CA 1
ATOM 842 C C . ILE A 1 103 ? 31.981 -4.339 -55.225 1.00 61.66 103 ILE A C 1
ATOM 844 O O . ILE A 1 103 ? 32.976 -4.048 -54.521 1.00 61.66 103 ILE A O 1
#

Sequence (103 aa):
MDVFSSDSLTYEEMEVEVVSVVCRIKQCNYILIRNHIITKWRENMSIWVKKDIFGDVIPKRCSGLLDYAYKFLLSYAYINFGVVLANKNRIPVEPSKDIVIFI

InterPro domains:
  IPR007526 SWIRM domain [PF04433] (7-81)
  IPR007526 SWIRM domain [PS50934] (1-90)
  IPR009057 Homedomain-like superfamily [SSF46689] (4-94)
  IPR036388 Winged helix-like DNA-binding domain superfamily [G3DSA:1.10.10.10] (2-92)